Protein AF-A0A704SZS3-F1 (afdb_monomer)

InterPro domains:
  IPR010373 Protein of unknown function DUF968 [PF06147] (27-116)

Radius of gyration: 24.69 Å; Cα contacts (8 Å, |Δi|>4): 54; chains: 1; bounding box: 48×44×69 Å

Secondary structure (DSSP, 8-state):
-HHHHHHHHHHHHHHHHHHT--TT----HHHHHHHHHHTT-TTS--HHHHHHHTTPPP----SS--GGG------HHHHHHHHHS--------SS-GGGG-SSPPSS----TTT--

pLDDT: mean 78.54, std 10.15, range [54.16, 93.38]

Organism: Salmonella enterica (NCBI:txid28901)

Mean predicted aligned error: 12.96 Å

Solvent-accessible surface area (backbone atoms only — not comparable to full-atom values): 7694 Å² total; per-residue (Å²): 109,73,67,58,57,53,50,51,54,51,51,52,52,52,52,28,57,77,73,69,49,56,94,84,60,81,83,44,71,67,56,52,52,50,53,30,42,76,68,74,44,46,82,77,46,51,55,74,55,32,20,57,74,70,70,44,80,79,85,81,82,66,96,75,74,61,77,92,72,70,71,91,72,83,58,41,38,61,55,48,43,65,69,57,52,78,81,78,78,74,73,71,69,89,66,58,76,75,77,76,49,94,63,85,68,95,62,86,87,83,50,81,90,78,75,108

Sequence (116 aa):
SIAVENTTKWVLSVVCRDLGFDDMHAVTLPELCWWMVRNDLADVLPESAARKALRMPKAIVQSATRESEIVPSVPATSLVQDKAKKVLALRVDPESPESFMLRPKRRRWVNERYTR

Structure (mmCIF, N/CA/C/O backbone):
data_AF-A0A704SZS3-F1
#
_entry.id   AF-A0A704SZS3-F1
#
loop_
_atom_site.group_PDB
_atom_site.id
_atom_site.type_symbol
_atom_site.label_atom_id
_atom_site.label_alt_id
_atom_site.label_comp_id
_atom_site.label_asym_id
_atom_site.label_entity_id
_atom_site.label_seq_id
_atom_site.pdbx_PDB_ins_code
_atom_site.Cartn_x
_atom_site.Cartn_y
_atom_site.Cartn_z
_atom_site.occupancy
_atom_site.B_iso_or_equiv
_atom_site.auth_seq_id
_atom_site.auth_comp_id
_atom_site.auth_asym_id
_atom_site.auth_atom_id
_atom_site.pdbx_PDB_model_num
ATOM 1 N N . SER A 1 1 ? -8.535 -14.863 18.799 1.00 85.69 1 SER A N 1
ATOM 2 C CA . SER A 1 1 ? -8.712 -16.300 18.499 1.00 85.69 1 SER A CA 1
ATOM 3 C C . SER A 1 1 ? -7.392 -16.836 17.983 1.00 85.69 1 SER A C 1
ATOM 5 O O . SER A 1 1 ? -6.779 -16.150 17.172 1.00 85.69 1 SER A O 1
ATOM 7 N N . ILE A 1 2 ? -6.977 -18.027 18.423 1.00 91.88 2 ILE A N 1
ATOM 8 C CA . ILE A 1 2 ? -5.754 -18.708 17.953 1.00 91.88 2 ILE A CA 1
ATOM 9 C C . ILE A 1 2 ? -5.742 -18.822 16.418 1.00 91.88 2 ILE A C 1
ATOM 11 O O . ILE A 1 2 ? -4.702 -18.662 15.788 1.00 91.88 2 ILE A O 1
ATOM 15 N N . ALA A 1 3 ? -6.914 -19.000 15.797 1.00 89.62 3 ALA A N 1
ATOM 16 C CA . ALA A 1 3 ? -7.040 -19.057 14.343 1.00 89.62 3 ALA A CA 1
ATOM 17 C C . ALA A 1 3 ? -6.571 -17.764 13.656 1.00 89.62 3 ALA A C 1
ATOM 19 O O . ALA A 1 3 ? -5.845 -17.828 12.675 1.00 89.62 3 ALA A O 1
ATOM 20 N N . VAL A 1 4 ? -6.931 -16.593 14.195 1.00 92.81 4 VAL A N 1
ATOM 21 C CA . VAL A 1 4 ? -6.528 -15.296 13.621 1.00 92.81 4 VAL A CA 1
ATOM 22 C C . VAL A 1 4 ? -5.015 -15.119 13.697 1.00 92.81 4 VAL A C 1
ATOM 24 O O . VAL A 1 4 ? -4.411 -14.678 12.729 1.00 92.81 4 VAL A O 1
ATOM 27 N N . GLU A 1 5 ? -4.402 -15.498 14.818 1.00 92.62 5 GLU A N 1
ATOM 28 C CA . GLU A 1 5 ? -2.954 -15.389 15.011 1.00 92.62 5 GLU A CA 1
ATOM 29 C C . GLU A 1 5 ? -2.167 -16.324 14.081 1.00 92.62 5 GLU A C 1
ATOM 31 O O . GLU A 1 5 ? -1.134 -15.948 13.531 1.00 92.62 5 GLU A O 1
ATOM 36 N N . ASN A 1 6 ? -2.669 -17.539 13.860 1.00 93.38 6 ASN A N 1
ATOM 37 C CA . ASN A 1 6 ? -2.053 -18.463 12.913 1.00 93.38 6 ASN A CA 1
ATOM 38 C C . ASN A 1 6 ? -2.175 -17.946 11.476 1.00 93.38 6 ASN A C 1
ATOM 40 O O . ASN A 1 6 ? -1.202 -17.990 10.724 1.00 93.38 6 ASN A O 1
ATOM 44 N N . THR A 1 7 ? -3.337 -17.397 11.110 1.00 91.62 7 THR A N 1
ATOM 45 C CA . THR A 1 7 ? -3.541 -16.800 9.788 1.00 91.62 7 THR A CA 1
ATOM 46 C C . THR A 1 7 ? -2.642 -15.586 9.575 1.00 91.62 7 THR A C 1
ATOM 48 O O . THR A 1 7 ? -2.040 -15.475 8.513 1.00 91.62 7 THR A O 1
ATOM 51 N N . THR A 1 8 ? -2.487 -14.691 10.557 1.00 90.12 8 THR A N 1
ATOM 52 C CA . THR A 1 8 ? -1.598 -13.526 10.405 1.00 90.12 8 THR A CA 1
ATOM 53 C C . THR A 1 8 ? -0.141 -13.942 10.244 1.00 90.12 8 THR A C 1
ATOM 55 O O . THR A 1 8 ? 0.530 -13.419 9.360 1.00 90.12 8 THR A O 1
ATOM 58 N N . LYS A 1 9 ? 0.342 -14.915 11.029 1.00 91.06 9 LYS A N 1
ATOM 59 C CA . LYS A 1 9 ? 1.698 -15.470 10.870 1.00 91.06 9 LYS A CA 1
ATOM 60 C C . LYS A 1 9 ? 1.908 -16.066 9.479 1.00 91.06 9 LYS A C 1
ATOM 62 O O . LYS A 1 9 ? 2.933 -15.808 8.858 1.00 91.06 9 LYS A O 1
ATOM 67 N N . TRP A 1 10 ? 0.923 -16.811 8.978 1.00 92.12 10 TRP A N 1
ATOM 68 C CA . TRP A 1 10 ? 0.979 -17.386 7.635 1.00 92.12 10 TRP A CA 1
ATOM 69 C C . TRP A 1 10 ? 0.971 -16.318 6.532 1.00 92.12 10 TRP A C 1
ATOM 71 O O . TRP A 1 10 ? 1.758 -16.398 5.597 1.00 92.12 10 TRP A O 1
ATOM 81 N N . VAL A 1 11 ? 0.135 -15.280 6.639 1.00 90.62 11 VAL A N 1
ATOM 82 C CA . VAL A 1 11 ? 0.130 -14.182 5.656 1.00 90.62 11 VAL A CA 1
ATOM 83 C C . VAL A 1 11 ? 1.477 -13.459 5.648 1.00 90.62 11 VAL A C 1
ATOM 85 O O . VAL A 1 11 ? 2.011 -13.182 4.578 1.00 90.62 11 VAL A O 1
ATOM 88 N N . LEU A 1 12 ? 2.054 -13.181 6.820 1.00 90.69 12 LEU A N 1
ATOM 89 C CA . LEU A 1 12 ? 3.351 -12.509 6.912 1.00 90.69 12 LEU A CA 1
ATOM 90 C C . LEU A 1 12 ? 4.482 -13.339 6.292 1.00 90.69 12 LEU A C 1
ATOM 92 O O . LEU A 1 12 ? 5.313 -12.770 5.589 1.00 90.69 12 LEU A O 1
ATOM 96 N N . SER A 1 13 ? 4.485 -14.666 6.467 1.00 90.94 13 SER A N 1
ATOM 97 C CA . SER A 1 13 ? 5.495 -15.518 5.824 1.00 90.94 13 SER A CA 1
ATOM 98 C C . SER A 1 13 ? 5.355 -15.547 4.299 1.00 90.94 13 SER A C 1
ATOM 100 O O . SER A 1 13 ? 6.360 -15.527 3.589 1.00 90.94 13 SER A O 1
ATOM 102 N N . VAL A 1 14 ? 4.126 -15.513 3.769 1.00 91.25 14 VAL A N 1
ATOM 103 C CA . VAL A 1 14 ? 3.882 -15.381 2.322 1.00 91.25 14 VAL A CA 1
ATOM 104 C C . VAL A 1 14 ? 4.422 -14.051 1.793 1.00 91.25 14 VAL A C 1
ATOM 106 O O . VAL A 1 14 ? 5.117 -14.039 0.779 1.00 91.25 14 VAL A O 1
ATOM 109 N N . VAL A 1 15 ? 4.159 -12.945 2.497 1.00 91.56 15 VAL A N 1
ATOM 110 C CA . VAL A 1 15 ? 4.655 -11.613 2.114 1.00 91.56 15 VAL A CA 1
ATOM 111 C C . VAL A 1 15 ? 6.185 -11.578 2.099 1.00 91.56 15 VAL A C 1
ATOM 113 O O . VAL A 1 15 ? 6.760 -11.106 1.118 1.00 91.56 15 VAL A O 1
ATOM 116 N N . CYS A 1 16 ? 6.852 -12.107 3.134 1.00 91.31 16 CYS A N 1
ATOM 117 C CA . CYS A 1 16 ? 8.317 -12.196 3.171 1.00 91.31 16 CYS A CA 1
ATOM 118 C C . CYS A 1 16 ? 8.859 -12.986 1.980 1.00 91.31 16 CYS A C 1
ATOM 120 O O . CYS A 1 16 ? 9.723 -12.489 1.259 1.00 91.31 16 CYS A O 1
ATOM 122 N N . ARG A 1 17 ? 8.296 -14.170 1.716 1.00 90.19 17 ARG A N 1
ATOM 123 C CA . ARG A 1 17 ? 8.717 -15.035 0.609 1.00 90.19 17 ARG A CA 1
ATOM 124 C C . ARG A 1 17 ? 8.570 -14.359 -0.756 1.00 90.19 17 ARG A C 1
ATOM 126 O O . ARG A 1 17 ? 9.478 -14.441 -1.577 1.00 90.19 17 ARG A O 1
ATOM 133 N N . ASP A 1 18 ? 7.457 -13.674 -0.999 1.00 90.31 18 ASP A N 1
ATOM 134 C CA . ASP A 1 18 ? 7.181 -13.020 -2.285 1.00 90.31 18 ASP A CA 1
ATOM 135 C C . ASP A 1 18 ? 8.035 -11.764 -2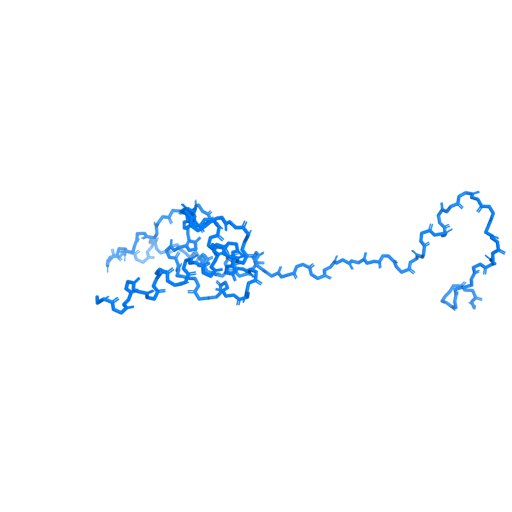.524 1.00 90.31 18 ASP A C 1
ATOM 137 O O . ASP A 1 18 ? 8.280 -11.372 -3.675 1.00 90.31 18 ASP A O 1
ATOM 141 N N . LEU A 1 19 ? 8.458 -11.108 -1.439 1.00 89.06 19 LEU A N 1
ATOM 142 C CA . LEU A 1 19 ? 9.385 -9.976 -1.458 1.00 89.06 19 LEU A CA 1
ATOM 143 C C . LEU A 1 19 ? 10.860 -10.414 -1.410 1.00 89.06 19 LEU A C 1
ATOM 145 O O . LEU A 1 19 ? 11.733 -9.590 -1.669 1.00 89.06 19 LEU A O 1
ATOM 149 N N . GLY A 1 20 ? 11.137 -11.696 -1.145 1.00 88.81 20 GLY A N 1
ATOM 150 C CA . GLY A 1 20 ? 12.488 -12.253 -1.049 1.00 88.81 20 GLY A CA 1
ATOM 151 C C . GLY A 1 20 ? 13.210 -11.931 0.263 1.00 88.81 20 GLY A C 1
ATOM 152 O O . GLY A 1 20 ? 14.440 -11.934 0.291 1.00 88.81 20 GLY A O 1
ATOM 153 N N . PHE A 1 21 ? 12.470 -11.620 1.328 1.00 89.94 21 PHE A N 1
ATOM 154 C CA . PHE A 1 21 ? 13.021 -11.432 2.669 1.00 89.94 21 PHE A CA 1
ATOM 155 C C . PHE A 1 21 ? 13.212 -12.768 3.394 1.00 89.94 21 PHE A C 1
ATOM 157 O O . PHE A 1 21 ? 12.592 -13.771 3.048 1.00 89.94 21 PHE A O 1
ATOM 164 N N . ASP A 1 22 ? 14.065 -12.755 4.417 1.00 85.44 22 ASP A N 1
ATOM 165 C CA . ASP A 1 22 ? 14.262 -13.890 5.319 1.00 85.44 22 ASP A CA 1
ATOM 166 C C . ASP A 1 22 ? 13.060 -14.078 6.265 1.00 85.44 22 ASP A C 1
ATOM 168 O O . ASP A 1 22 ? 12.324 -13.129 6.554 1.00 85.44 22 ASP A O 1
ATOM 172 N N . ASP A 1 23 ? 12.887 -15.289 6.796 1.00 78.19 23 ASP A N 1
ATOM 173 C CA . ASP A 1 23 ? 11.767 -15.659 7.675 1.00 78.19 23 ASP A CA 1
ATOM 174 C C . ASP A 1 23 ? 11.778 -14.892 9.013 1.00 78.19 23 ASP A C 1
ATOM 176 O O . ASP A 1 23 ? 10.752 -14.782 9.687 1.00 78.19 23 ASP A O 1
ATOM 180 N N . MET A 1 24 ? 12.928 -14.325 9.391 1.00 81.12 24 MET A N 1
ATOM 181 C CA . MET A 1 24 ? 13.103 -13.506 10.596 1.00 81.12 24 MET A CA 1
ATOM 182 C C . MET A 1 24 ? 12.832 -12.011 10.376 1.00 81.12 24 MET A C 1
ATOM 184 O O . MET A 1 24 ? 12.889 -11.226 11.328 1.00 81.12 24 MET A O 1
ATOM 188 N N . HIS A 1 25 ? 12.557 -11.585 9.140 1.00 86.56 25 HIS A N 1
ATOM 189 C CA . HIS A 1 25 ? 12.324 -10.178 8.833 1.00 86.56 25 HIS A CA 1
ATOM 190 C C . HIS A 1 25 ? 10.935 -9.731 9.299 1.00 86.56 25 HIS A C 1
ATOM 192 O O . HIS A 1 25 ? 9.905 -10.285 8.912 1.00 86.56 25 HIS A O 1
ATOM 198 N N . ALA A 1 26 ? 10.896 -8.682 10.118 1.00 87.75 26 ALA A N 1
ATOM 199 C CA . ALA A 1 26 ? 9.644 -8.077 10.544 1.00 87.75 26 ALA A CA 1
ATOM 200 C C . ALA A 1 26 ? 9.095 -7.173 9.431 1.00 87.75 26 ALA A C 1
ATOM 202 O O . ALA A 1 26 ? 9.583 -6.059 9.239 1.00 87.75 26 ALA A O 1
ATOM 203 N N . VAL A 1 27 ? 8.053 -7.641 8.735 1.00 87.50 27 VAL A N 1
ATOM 204 C CA . VAL A 1 27 ? 7.401 -6.893 7.648 1.00 87.50 27 VAL A CA 1
ATOM 205 C C . VAL A 1 27 ? 6.938 -5.521 8.135 1.00 87.50 27 VAL A C 1
ATOM 207 O O . VAL A 1 27 ? 6.099 -5.402 9.035 1.00 87.50 27 VAL A O 1
ATOM 210 N N . THR A 1 28 ? 7.455 -4.468 7.508 1.00 89.75 28 THR A N 1
ATOM 211 C CA . THR A 1 28 ? 7.040 -3.096 7.804 1.00 89.75 28 THR A CA 1
ATOM 212 C C . THR A 1 28 ? 5.747 -2.733 7.063 1.00 89.75 28 THR A C 1
ATOM 214 O O . THR A 1 28 ? 5.389 -3.327 6.046 1.00 89.75 28 THR A O 1
ATOM 217 N N . LEU A 1 29 ? 5.010 -1.725 7.549 1.00 86.81 29 LEU A N 1
ATOM 218 C CA . LEU A 1 29 ? 3.780 -1.277 6.877 1.00 86.81 29 LEU A CA 1
ATOM 219 C C . LEU A 1 29 ? 4.013 -0.885 5.399 1.00 86.81 29 LEU A C 1
ATOM 221 O O . LEU A 1 29 ? 3.210 -1.301 4.566 1.00 86.81 29 LEU A O 1
ATOM 225 N N . PRO A 1 30 ? 5.078 -0.138 5.034 1.00 85.75 30 PRO A N 1
ATOM 226 C CA . PRO A 1 30 ? 5.369 0.157 3.631 1.00 85.75 30 PRO A CA 1
ATOM 227 C C . PRO A 1 30 ? 5.624 -1.091 2.777 1.00 85.75 30 PRO A C 1
ATOM 229 O O . PRO A 1 30 ? 5.165 -1.135 1.639 1.00 85.75 30 PRO A O 1
ATOM 232 N N . GLU A 1 31 ? 6.306 -2.105 3.317 1.00 89.62 31 GLU A N 1
ATOM 233 C CA . GLU A 1 31 ? 6.563 -3.375 2.618 1.00 89.62 31 GLU A CA 1
ATOM 234 C C . GLU A 1 31 ? 5.266 -4.137 2.350 1.00 89.62 31 GLU A C 1
ATOM 236 O O . GLU A 1 31 ? 5.016 -4.563 1.222 1.00 89.62 31 GLU A O 1
ATOM 241 N N . LEU A 1 32 ? 4.396 -4.232 3.358 1.00 89.50 32 LEU A N 1
ATOM 242 C CA . LEU A 1 32 ? 3.077 -4.836 3.196 1.00 89.50 32 LEU A CA 1
ATOM 243 C C . LEU A 1 32 ? 2.236 -4.063 2.169 1.00 89.50 32 LEU A C 1
ATOM 245 O O . LEU A 1 32 ? 1.602 -4.670 1.308 1.00 89.50 32 LEU A O 1
ATOM 249 N N . CYS A 1 33 ? 2.248 -2.725 2.220 1.00 86.94 33 CYS A N 1
ATOM 250 C CA . CYS A 1 33 ? 1.558 -1.876 1.245 1.00 86.94 33 CYS A CA 1
ATOM 251 C C . CYS A 1 33 ? 2.061 -2.102 -0.182 1.00 86.94 33 CYS A C 1
ATOM 253 O O . CYS A 1 33 ? 1.249 -2.205 -1.099 1.00 86.94 33 CYS A O 1
ATOM 255 N N . TRP A 1 34 ? 3.375 -2.219 -0.371 1.00 85.94 34 TRP A N 1
ATOM 256 C CA . TRP A 1 34 ? 3.956 -2.532 -1.672 1.00 85.94 34 TRP A CA 1
ATOM 257 C C . TRP A 1 34 ? 3.524 -3.912 -2.179 1.00 85.94 34 TRP A C 1
ATOM 259 O O . TRP A 1 34 ? 3.097 -4.036 -3.328 1.00 85.94 34 TRP A O 1
ATOM 269 N N . TRP A 1 35 ? 3.561 -4.933 -1.319 1.00 90.56 35 TRP A N 1
ATOM 270 C CA . TRP A 1 35 ? 3.095 -6.274 -1.672 1.00 90.56 35 TRP A CA 1
ATOM 271 C C . TRP A 1 35 ? 1.609 -6.281 -2.060 1.00 90.56 35 TRP A C 1
ATOM 273 O O . TRP A 1 35 ? 1.251 -6.886 -3.069 1.00 90.56 35 TRP A O 1
ATOM 283 N N . MET A 1 36 ? 0.748 -5.554 -1.339 1.00 88.75 36 MET A N 1
ATOM 284 C CA . MET A 1 36 ? -0.675 -5.436 -1.690 1.00 88.75 36 MET A CA 1
ATOM 285 C C . MET A 1 36 ? -0.884 -4.771 -3.053 1.00 88.75 36 MET A C 1
ATOM 287 O O . MET A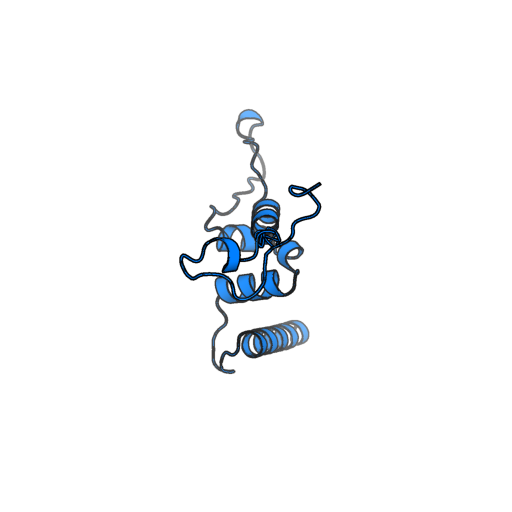 1 36 ? -1.664 -5.271 -3.857 1.00 88.75 36 MET A O 1
ATOM 291 N N . VAL A 1 37 ? -0.163 -3.684 -3.351 1.00 86.50 37 VAL A N 1
ATOM 292 C CA . VAL A 1 37 ? -0.238 -3.014 -4.662 1.00 86.50 37 VAL A CA 1
ATOM 293 C C . VAL A 1 37 ? 0.221 -3.945 -5.787 1.00 86.50 37 VAL A C 1
ATOM 295 O O . VAL A 1 37 ? -0.422 -4.006 -6.832 1.00 86.50 37 VAL A O 1
ATOM 298 N N . ARG A 1 38 ? 1.297 -4.713 -5.573 1.00 85.38 38 ARG A N 1
ATOM 299 C CA . ARG A 1 38 ? 1.816 -5.674 -6.559 1.00 85.38 38 ARG A CA 1
ATOM 300 C C . ARG A 1 38 ? 0.826 -6.802 -6.873 1.00 85.38 38 ARG A C 1
ATOM 302 O O . ARG A 1 38 ? 0.816 -7.280 -8.003 1.00 85.38 38 ARG A O 1
ATOM 309 N N . ASN A 1 39 ? 0.016 -7.203 -5.895 1.00 87.56 39 ASN A N 1
ATOM 310 C CA . ASN A 1 39 ? -0.988 -8.262 -6.023 1.00 87.56 39 ASN A CA 1
ATOM 311 C C . ASN A 1 39 ? -2.391 -7.740 -6.388 1.00 87.56 39 ASN A C 1
ATOM 313 O O . ASN A 1 39 ? -3.354 -8.491 -6.289 1.00 87.56 39 ASN A O 1
ATOM 317 N N . ASP A 1 40 ? -2.517 -6.469 -6.792 1.00 83.50 40 ASP A N 1
ATOM 318 C CA . ASP A 1 40 ? -3.796 -5.828 -7.129 1.00 83.50 40 ASP A CA 1
ATOM 319 C C . ASP A 1 40 ? -4.821 -5.836 -5.960 1.00 83.50 40 ASP A C 1
ATOM 321 O O . ASP A 1 40 ? -6.024 -5.780 -6.183 1.00 83.50 40 ASP A O 1
ATOM 325 N N . LEU A 1 41 ? -4.343 -5.849 -4.704 1.00 85.62 41 LEU A N 1
ATOM 326 C CA . LEU A 1 41 ? -5.140 -5.834 -3.459 1.00 85.62 41 LEU A CA 1
ATOM 327 C C . LEU A 1 41 ? -5.199 -4.445 -2.792 1.00 85.62 41 LEU A C 1
ATOM 329 O O . LEU A 1 41 ? -5.439 -4.314 -1.589 1.00 85.62 41 LEU A O 1
ATOM 333 N N . ALA A 1 42 ? -4.902 -3.385 -3.544 1.00 83.12 42 ALA A N 1
ATOM 334 C CA . ALA A 1 42 ? -4.844 -2.021 -3.015 1.00 83.12 42 ALA A CA 1
ATOM 335 C C . ALA A 1 42 ? -6.219 -1.482 -2.562 1.00 83.12 42 ALA A C 1
ATOM 337 O O . ALA A 1 42 ? -6.286 -0.544 -1.771 1.00 83.12 42 ALA A O 1
ATOM 338 N N . ASP A 1 43 ? -7.304 -2.074 -3.053 1.00 82.50 43 ASP A N 1
ATOM 339 C CA . ASP A 1 43 ? -8.701 -1.763 -2.748 1.00 82.50 43 ASP A CA 1
ATOM 340 C C . ASP A 1 43 ? -9.167 -2.284 -1.381 1.00 82.50 43 ASP A C 1
ATOM 342 O O . ASP A 1 43 ? -10.001 -1.652 -0.736 1.00 82.50 43 ASP A O 1
ATOM 346 N N . VAL A 1 44 ? -8.592 -3.390 -0.904 1.00 86.44 44 VAL A N 1
ATOM 347 C CA . VAL A 1 44 ? -8.922 -3.990 0.403 1.00 86.44 44 VAL A CA 1
ATOM 348 C C . VAL A 1 44 ? -8.264 -3.228 1.567 1.00 86.44 44 VAL A C 1
ATOM 350 O O . VAL A 1 44 ? -8.559 -3.469 2.740 1.00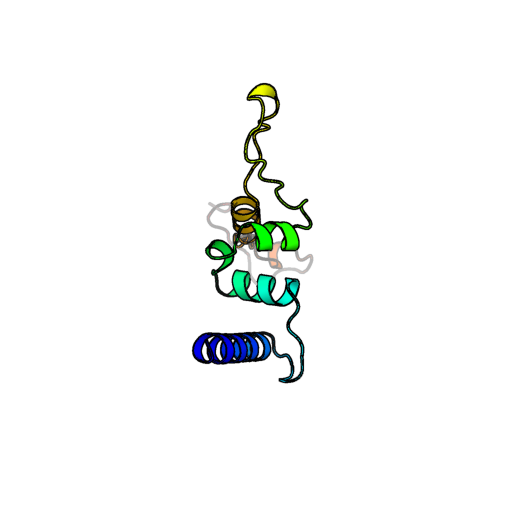 86.44 44 VAL A O 1
ATOM 353 N N . LEU A 1 45 ? -7.365 -2.283 1.271 1.00 84.56 45 LEU A N 1
ATOM 354 C CA . LEU A 1 45 ? -6.626 -1.535 2.280 1.00 84.56 45 LEU A CA 1
ATOM 355 C C . LEU A 1 45 ? -7.575 -0.681 3.147 1.00 84.56 45 LEU A C 1
ATOM 357 O O . LEU A 1 45 ? -8.255 0.203 2.625 1.00 84.56 45 LEU A O 1
ATOM 361 N N . PRO A 1 46 ? -7.579 -0.843 4.484 1.00 84.81 46 PRO A N 1
ATOM 362 C CA . PRO A 1 46 ? -8.396 0.001 5.342 1.00 84.81 46 PRO A CA 1
ATOM 363 C C . PRO A 1 46 ? -7.956 1.469 5.266 1.00 84.81 46 PRO A C 1
ATOM 365 O O . PRO A 1 46 ? -6.762 1.770 5.247 1.00 84.81 46 PRO A O 1
ATOM 368 N N . GLU A 1 47 ? -8.911 2.398 5.350 1.00 82.25 47 GLU A N 1
ATOM 369 C CA . GLU A 1 47 ? -8.676 3.853 5.294 1.00 82.25 47 GLU A CA 1
ATOM 370 C C . GLU A 1 47 ? -7.621 4.334 6.312 1.00 82.25 47 GLU A C 1
ATOM 372 O O . GLU A 1 47 ? -6.805 5.211 6.028 1.00 82.25 47 GLU A O 1
ATOM 377 N N . SER A 1 48 ? -7.569 3.722 7.499 1.00 82.31 48 SER A N 1
ATOM 378 C CA . SER A 1 48 ? -6.563 4.034 8.521 1.00 82.31 48 SER A CA 1
ATOM 379 C C . SER A 1 48 ? -5.143 3.620 8.114 1.00 82.31 48 SER A C 1
ATOM 381 O O . SER A 1 48 ? -4.184 4.331 8.425 1.00 82.31 48 SER A O 1
ATOM 383 N N . ALA A 1 49 ? -5.001 2.497 7.408 1.00 83.19 49 ALA A N 1
ATOM 384 C CA . ALA A 1 49 ? -3.736 2.024 6.863 1.00 83.19 49 ALA A CA 1
ATOM 385 C C . ALA A 1 49 ? -3.336 2.835 5.622 1.00 83.19 49 ALA A C 1
ATOM 387 O O . ALA A 1 49 ? -2.182 3.246 5.530 1.00 83.19 49 ALA A O 1
ATOM 388 N N . ALA A 1 50 ? -4.290 3.163 4.743 1.00 83.81 50 ALA A N 1
ATOM 389 C CA . ALA A 1 50 ? -4.083 4.040 3.590 1.00 83.81 50 ALA A CA 1
ATOM 390 C C . ALA A 1 50 ? -3.548 5.417 4.010 1.00 83.81 50 ALA A C 1
ATOM 392 O O . ALA A 1 50 ? -2.552 5.894 3.467 1.00 83.81 50 ALA A O 1
ATOM 393 N N . ARG A 1 51 ? -4.131 6.023 5.053 1.00 83.31 51 ARG A N 1
ATOM 394 C CA . ARG A 1 51 ? -3.634 7.291 5.610 1.00 83.31 51 ARG A CA 1
ATOM 395 C C . ARG A 1 51 ? -2.222 7.174 6.162 1.00 83.31 51 ARG A C 1
ATOM 397 O O . ARG A 1 51 ? -1.401 8.039 5.882 1.00 83.31 51 ARG A O 1
ATOM 404 N N . LYS A 1 52 ? -1.906 6.104 6.900 1.00 84.19 52 LYS A N 1
ATOM 405 C CA . LYS A 1 52 ? -0.536 5.868 7.390 1.00 84.19 52 LYS A CA 1
ATOM 406 C C . LYS A 1 52 ? 0.457 5.687 6.239 1.00 84.19 52 LYS A C 1
ATOM 408 O O . LYS A 1 52 ? 1.525 6.290 6.275 1.00 84.19 52 LYS A O 1
ATOM 413 N N . ALA A 1 53 ? 0.095 4.912 5.217 1.00 83.38 53 ALA A N 1
ATOM 414 C CA . ALA A 1 53 ? 0.921 4.683 4.032 1.00 83.38 53 ALA A CA 1
ATOM 415 C C . ALA A 1 53 ? 1.194 5.987 3.264 1.00 83.38 53 ALA A C 1
ATOM 417 O O . ALA A 1 53 ? 2.322 6.250 2.856 1.00 83.38 53 ALA A O 1
ATOM 418 N N . LEU A 1 54 ? 0.179 6.846 3.140 1.00 82.88 54 LEU A N 1
ATOM 419 C CA . LEU A 1 54 ? 0.275 8.157 2.496 1.00 82.88 54 LEU A CA 1
ATOM 420 C C . LEU A 1 54 ? 0.812 9.267 3.414 1.00 82.88 54 LEU A C 1
ATOM 422 O O . LEU A 1 54 ? 0.883 10.417 2.984 1.00 82.88 54 LEU A O 1
ATOM 426 N N . ARG A 1 55 ? 1.182 8.948 4.663 1.00 82.25 55 ARG A N 1
ATOM 427 C CA . ARG A 1 55 ? 1.582 9.917 5.704 1.00 82.25 55 ARG A CA 1
ATOM 428 C C . ARG A 1 55 ? 0.557 11.042 5.916 1.00 82.25 55 ARG A C 1
ATOM 430 O O . ARG A 1 55 ? 0.914 12.169 6.246 1.00 82.25 55 ARG A O 1
ATOM 437 N N . MET A 1 56 ? -0.724 10.731 5.736 1.00 81.25 56 MET A N 1
ATOM 438 C CA . MET A 1 56 ? -1.836 11.643 5.981 1.00 81.25 56 MET A CA 1
ATOM 439 C C . MET A 1 56 ? -2.205 11.671 7.472 1.00 81.25 56 MET A C 1
ATOM 441 O O . MET A 1 56 ? -2.083 10.650 8.161 1.00 81.25 56 MET A O 1
ATOM 445 N N . PRO A 1 57 ? -2.728 12.802 7.981 1.00 78.31 57 PRO A N 1
ATOM 446 C CA . PRO A 1 57 ? -3.241 12.885 9.342 1.00 78.31 57 PRO A CA 1
ATOM 447 C C . PRO A 1 57 ? -4.344 11.849 9.601 1.00 78.31 57 PRO A C 1
ATOM 449 O O . PRO A 1 57 ? -5.213 11.595 8.755 1.00 78.31 57 PRO A O 1
ATOM 452 N N . LYS A 1 58 ? -4.333 11.255 10.801 1.00 73.62 58 LYS A N 1
ATOM 453 C CA . LYS A 1 58 ? -5.385 10.329 11.239 1.00 73.62 58 LYS A CA 1
ATOM 454 C C . LYS A 1 58 ? -6.738 11.042 11.186 1.00 73.62 58 LYS A C 1
ATOM 456 O O . LYS A 1 58 ? -6.860 12.158 11.679 1.00 73.62 58 LYS A O 1
ATOM 461 N N . ALA A 1 59 ? -7.749 10.385 10.615 1.00 69.31 59 ALA A N 1
ATOM 462 C CA . ALA A 1 59 ? -9.116 10.896 10.648 1.00 69.31 59 ALA A CA 1
ATOM 463 C C . ALA A 1 59 ? -9.560 11.014 12.107 1.00 69.31 59 ALA A C 1
ATOM 465 O O . ALA A 1 59 ? -9.653 10.001 12.804 1.00 69.31 59 ALA A O 1
ATOM 466 N N . ILE A 1 60 ? -9.812 12.231 12.573 1.00 69.81 60 ILE A N 1
ATOM 467 C CA . ILE A 1 60 ? -10.535 12.440 13.821 1.00 69.81 60 ILE A CA 1
ATOM 468 C C . ILE A 1 60 ? -12.005 12.485 13.416 1.00 69.81 60 ILE A C 1
ATOM 470 O O . ILE A 1 60 ? -12.493 13.510 12.953 1.00 69.81 60 ILE A O 1
ATOM 474 N N . VAL A 1 61 ? -12.688 11.343 13.504 1.00 65.31 61 VAL A N 1
ATOM 475 C CA . VAL A 1 61 ? -14.139 11.289 13.297 1.00 65.31 61 VAL A CA 1
ATOM 476 C C . VAL A 1 61 ? -14.779 11.737 14.604 1.00 65.31 61 VAL A C 1
ATOM 478 O O . VAL A 1 61 ? -14.851 10.973 15.565 1.00 65.31 61 VAL A O 1
ATOM 481 N N . GLN A 1 62 ? -15.145 13.012 14.672 1.00 66.44 62 GLN A N 1
ATOM 482 C CA . GLN A 1 62 ? -15.892 13.562 15.798 1.00 66.44 62 GLN A CA 1
ATOM 483 C C . GLN A 1 62 ? -17.355 13.104 15.697 1.00 66.44 62 GLN A C 1
ATOM 485 O O . GLN A 1 62 ? -17.923 13.078 14.608 1.00 66.44 62 GLN A O 1
ATOM 490 N N . SER A 1 63 ? -17.961 12.716 16.823 1.00 67.19 63 SER A N 1
ATOM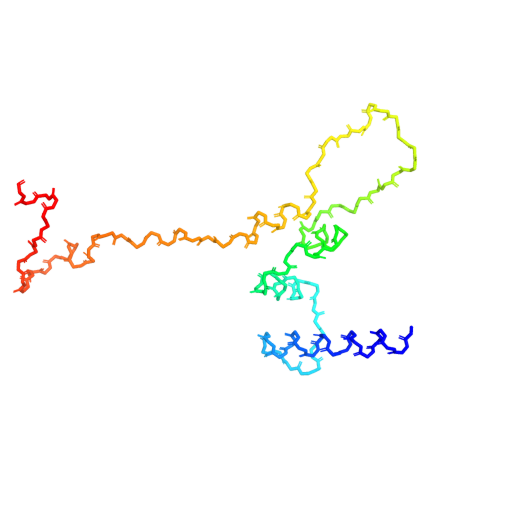 491 C CA . SER A 1 63 ? -19.344 12.209 16.872 1.00 67.19 63 SER A CA 1
ATOM 492 C C . SER A 1 63 ? -20.394 13.283 16.574 1.00 67.19 63 SER A C 1
ATOM 494 O O . SER A 1 63 ? -21.488 12.957 16.125 1.00 67.19 63 SER A O 1
ATOM 496 N N . ALA A 1 64 ? -20.052 14.551 16.807 1.00 69.38 64 ALA A N 1
ATOM 497 C CA . ALA A 1 64 ? -20.845 15.714 16.450 1.00 69.38 64 ALA A CA 1
ATOM 498 C C . ALA A 1 64 ? -19.904 16.808 15.934 1.00 69.38 64 ALA A C 1
ATOM 500 O O . ALA A 1 64 ? -18.944 17.170 16.612 1.00 69.38 64 ALA A O 1
ATOM 501 N N . THR A 1 65 ? -20.180 17.315 14.737 1.00 66.69 65 THR A N 1
ATOM 502 C CA . THR A 1 65 ? -19.521 18.487 14.145 1.00 66.69 65 THR A CA 1
ATOM 503 C C . THR A 1 65 ? -20.597 19.451 13.692 1.00 66.69 65 THR A C 1
ATOM 505 O O . THR A 1 65 ? -21.680 19.038 13.270 1.00 66.69 65 THR A O 1
ATOM 508 N N . ARG A 1 66 ? -20.323 20.749 13.806 1.00 77.06 66 ARG A N 1
ATOM 509 C CA . ARG A 1 66 ? -21.189 21.761 13.205 1.00 77.06 66 ARG A CA 1
ATOM 510 C C . ARG A 1 66 ? -21.071 21.621 11.687 1.00 77.06 66 ARG A C 1
ATOM 512 O O . ARG A 1 66 ? -19.961 21.482 11.187 1.00 77.06 66 ARG A O 1
ATOM 519 N N . GLU A 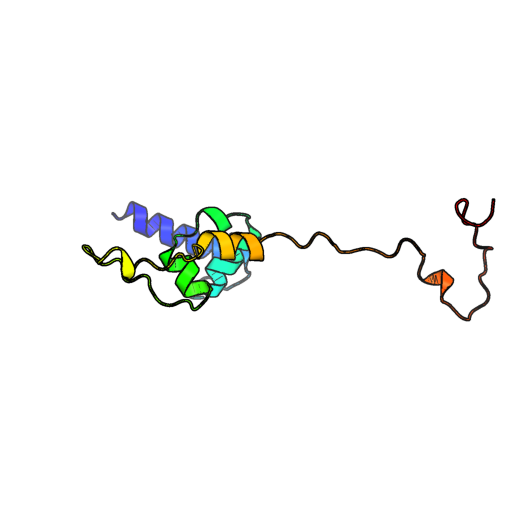1 67 ? -22.175 21.702 10.944 1.00 71.62 67 GLU A N 1
ATOM 520 C CA . GLU A 1 67 ? -22.160 21.501 9.480 1.00 71.62 67 GLU A CA 1
ATOM 521 C C . GLU A 1 67 ? -21.135 22.391 8.751 1.00 71.62 67 GLU A C 1
ATOM 523 O O . GLU A 1 67 ? -20.538 21.973 7.763 1.00 71.62 67 GLU A O 1
ATOM 528 N N . SER A 1 68 ? -20.854 23.587 9.281 1.00 76.25 68 SER A N 1
ATOM 529 C CA . SER A 1 68 ? -19.847 24.517 8.751 1.00 76.25 68 SER A CA 1
ATOM 530 C C . SER A 1 68 ? -18.393 24.031 8.849 1.00 76.25 68 SER A C 1
ATOM 532 O O . SER A 1 68 ? -17.517 24.638 8.243 1.00 76.25 68 SER A O 1
ATOM 534 N N . GLU A 1 69 ? -18.113 22.992 9.635 1.00 74.50 69 GLU A N 1
ATOM 535 C CA . GLU A 1 69 ? -16.774 22.411 9.820 1.00 74.50 69 GLU A CA 1
ATOM 536 C C . GLU A 1 69 ? -16.538 21.189 8.919 1.00 74.50 69 GLU A C 1
ATOM 538 O O . GLU A 1 69 ? -15.426 20.658 8.867 1.00 74.50 69 GLU A O 1
ATOM 543 N N . ILE A 1 70 ? -17.562 20.744 8.181 1.00 73.25 70 ILE A N 1
ATOM 544 C CA . ILE A 1 70 ? -17.451 19.629 7.243 1.00 73.25 70 ILE A CA 1
ATOM 545 C C . ILE A 1 70 ? -16.663 20.104 6.022 1.00 73.25 70 ILE A C 1
ATOM 547 O O . ILE A 1 70 ? -17.197 20.729 5.108 1.00 73.25 70 ILE A O 1
ATOM 551 N N . VAL A 1 71 ? -15.371 19.787 5.998 1.00 73.38 71 VAL A N 1
ATOM 552 C CA . VAL A 1 71 ? -14.515 20.017 4.832 1.00 73.38 71 VAL A CA 1
ATOM 553 C C . VAL A 1 71 ? -14.554 18.773 3.940 1.00 73.38 71 VAL A C 1
ATOM 555 O O . VAL A 1 71 ? -14.129 17.699 4.386 1.00 73.38 71 VAL A O 1
ATOM 558 N N . PRO A 1 72 ? -15.027 18.877 2.681 1.00 71.12 72 PRO A N 1
ATOM 559 C CA . PRO A 1 72 ? -14.950 17.774 1.734 1.00 71.12 72 PRO A CA 1
ATOM 560 C C . PRO A 1 72 ? -13.487 17.368 1.546 1.00 71.12 72 PRO A C 1
ATOM 562 O O . PRO A 1 72 ? -12.644 18.191 1.189 1.00 71.12 72 PRO A O 1
ATOM 565 N N . SER A 1 73 ? -13.172 16.099 1.793 1.00 75.69 73 SER A N 1
ATOM 566 C CA . SER A 1 73 ? -11.834 15.551 1.570 1.00 75.69 73 SER A CA 1
ATOM 567 C C . SER A 1 73 ? -11.925 14.244 0.798 1.00 75.69 73 SER A C 1
ATOM 569 O O . SER A 1 73 ? -12.874 13.476 0.954 1.00 75.69 73 SER A O 1
ATOM 571 N N . VAL A 1 74 ? -10.938 14.012 -0.067 1.00 80.56 74 VAL A N 1
ATOM 572 C CA . VAL A 1 74 ? -10.840 12.770 -0.835 1.00 80.56 74 VAL A CA 1
ATOM 573 C C . VAL A 1 74 ? -10.410 11.649 0.119 1.00 80.56 74 VAL A C 1
ATOM 575 O O . VAL A 1 74 ? -9.457 11.848 0.883 1.00 80.56 74 VAL A O 1
ATOM 578 N N . PRO A 1 75 ? -11.080 10.484 0.107 1.00 81.06 75 PRO A N 1
ATOM 579 C CA . PRO A 1 75 ? -10.675 9.356 0.934 1.00 81.06 75 PRO A CA 1
ATOM 580 C C . PRO A 1 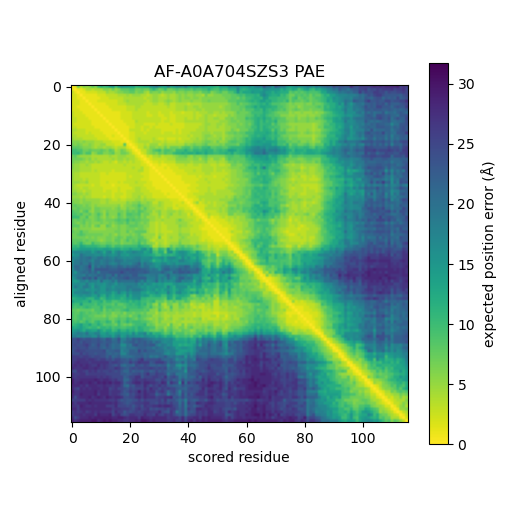75 ? -9.284 8.859 0.523 1.00 81.06 75 PRO A C 1
ATOM 582 O O . PRO A 1 75 ? -8.927 8.824 -0.659 1.00 81.06 75 PRO A O 1
ATOM 585 N N . ALA A 1 76 ? -8.480 8.471 1.512 1.00 81.31 76 ALA A N 1
ATOM 586 C CA . ALA A 1 76 ? -7.109 8.026 1.288 1.00 81.31 76 ALA A CA 1
ATOM 587 C C . ALA A 1 76 ? -7.057 6.745 0.444 1.00 81.31 76 ALA A C 1
ATOM 589 O O . ALA A 1 76 ? -6.125 6.564 -0.334 1.00 81.31 76 ALA A O 1
ATOM 590 N N . THR A 1 77 ? -8.068 5.884 0.562 1.00 81.75 77 THR A N 1
ATOM 591 C CA . THR A 1 77 ? -8.254 4.683 -0.271 1.00 81.75 77 THR A CA 1
ATOM 592 C C . THR A 1 77 ? -8.295 4.992 -1.768 1.00 81.75 77 THR A C 1
ATOM 594 O O . THR A 1 77 ? -7.533 4.391 -2.524 1.00 81.75 77 THR A O 1
ATOM 597 N N . SER A 1 78 ? -9.083 5.981 -2.205 1.00 82.00 78 SER A N 1
ATOM 598 C CA . SER A 1 78 ? -9.116 6.391 -3.619 1.00 82.00 78 SER A CA 1
ATOM 599 C C . SER A 1 78 ? -7.768 6.938 -4.090 1.00 82.00 78 SER A C 1
ATOM 601 O O . SER A 1 78 ? -7.315 6.612 -5.182 1.00 82.00 78 SER A O 1
ATOM 603 N N . LEU A 1 79 ? -7.066 7.693 -3.239 1.00 83.12 79 LEU A N 1
ATOM 604 C CA . LEU A 1 79 ? -5.734 8.200 -3.571 1.00 83.12 79 LEU A CA 1
ATOM 605 C C . LEU A 1 79 ? -4.686 7.077 -3.686 1.00 83.12 79 LEU A C 1
ATOM 607 O O . LEU A 1 79 ? -3.788 7.155 -4.526 1.00 83.12 79 LEU A O 1
ATOM 611 N N . VAL A 1 80 ? -4.778 6.031 -2.858 1.00 82.69 80 VAL A N 1
ATOM 612 C CA . VAL A 1 80 ? -3.928 4.837 -2.990 1.00 82.69 80 VAL A CA 1
ATOM 613 C C . VAL A 1 80 ? -4.228 4.112 -4.301 1.00 82.69 80 VAL A C 1
ATOM 615 O O . VAL A 1 80 ? -3.287 3.744 -4.996 1.00 82.69 80 VAL A O 1
ATOM 618 N N . GLN A 1 81 ? -5.500 3.957 -4.673 1.00 81.06 81 GLN A N 1
ATOM 619 C CA . GLN A 1 81 ? -5.897 3.317 -5.931 1.00 81.06 81 GLN A CA 1
ATOM 620 C C . GLN A 1 81 ? -5.390 4.079 -7.160 1.00 81.06 81 GLN A C 1
ATOM 622 O O . GLN A 1 81 ? -4.806 3.473 -8.058 1.00 81.06 81 GLN A O 1
ATOM 627 N N . ASP A 1 82 ? -5.532 5.405 -7.173 1.00 81.94 82 ASP A N 1
ATOM 628 C CA . ASP A 1 82 ? -5.023 6.244 -8.261 1.00 81.94 82 ASP A CA 1
ATOM 629 C C . ASP A 1 82 ? -3.507 6.101 -8.428 1.00 81.94 82 ASP A C 1
ATOM 631 O O . ASP A 1 82 ? -3.005 6.025 -9.550 1.00 81.94 82 ASP A O 1
ATOM 635 N N . LYS A 1 83 ? -2.769 6.010 -7.314 1.00 79.31 83 LYS A N 1
ATOM 636 C CA . LYS A 1 83 ? -1.313 5.803 -7.329 1.00 79.31 83 LYS A CA 1
ATOM 637 C C . LYS A 1 83 ? -0.904 4.370 -7.667 1.00 79.31 83 LYS A C 1
ATOM 639 O O . LYS A 1 83 ? 0.166 4.171 -8.232 1.00 79.31 83 LYS A O 1
ATOM 644 N N . ALA A 1 84 ? -1.724 3.385 -7.311 1.00 80.50 84 ALA A N 1
ATOM 645 C CA . ALA A 1 84 ? -1.506 1.974 -7.620 1.00 80.50 84 ALA A CA 1
ATOM 646 C C . ALA A 1 84 ? -1.814 1.641 -9.089 1.00 80.50 84 ALA A C 1
ATOM 648 O O . ALA A 1 84 ? -1.399 0.592 -9.586 1.00 80.50 84 ALA A O 1
ATOM 649 N N . LYS A 1 85 ? -2.524 2.525 -9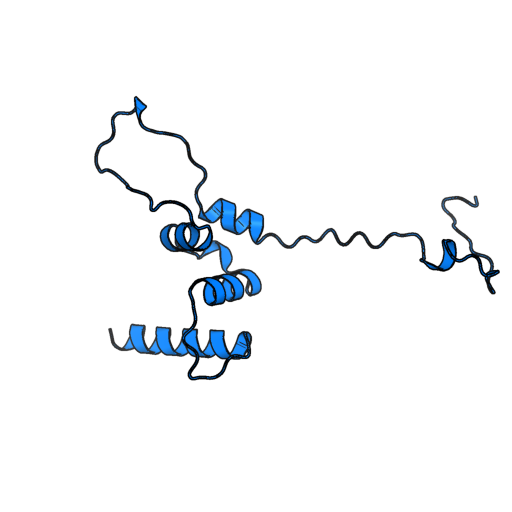.803 1.00 80.00 85 LYS A N 1
ATOM 650 C CA . LYS A 1 85 ? -2.852 2.349 -11.215 1.00 80.00 85 LYS A CA 1
ATOM 651 C C . LYS A 1 85 ? -1.576 2.158 -12.036 1.00 80.00 85 LYS A C 1
ATOM 653 O O . LYS A 1 85 ? -0.739 3.054 -12.144 1.00 80.00 85 LYS A O 1
ATOM 658 N N . LYS A 1 86 ? -1.448 0.979 -12.651 1.00 68.31 86 LYS A N 1
ATOM 659 C CA . LYS A 1 86 ? -0.314 0.621 -13.511 1.00 68.31 86 LYS A CA 1
ATOM 660 C C . LYS A 1 86 ? -0.179 1.668 -14.621 1.00 68.31 86 LYS A C 1
ATOM 662 O O . LYS A 1 86 ? -1.089 1.845 -15.434 1.00 68.31 86 LYS A O 1
ATOM 667 N N . VAL A 1 87 ? 0.956 2.367 -14.659 1.00 65.50 87 VAL A N 1
ATOM 668 C CA . VAL A 1 87 ? 1.279 3.309 -15.736 1.00 65.50 87 VAL A CA 1
ATOM 669 C C . VAL A 1 87 ? 1.608 2.487 -16.981 1.00 65.50 87 VAL A C 1
ATOM 671 O O . VAL A 1 87 ? 2.752 2.129 -17.231 1.00 65.50 87 VAL A O 1
ATOM 674 N N . LEU A 1 88 ? 0.580 2.156 -17.764 1.00 59.41 88 LEU A N 1
ATOM 675 C CA . LEU A 1 88 ? 0.710 1.384 -19.005 1.00 59.41 88 LEU A CA 1
ATOM 676 C C . LEU A 1 88 ? 1.342 2.197 -20.153 1.00 59.41 88 LEU A C 1
ATOM 678 O O . LEU A 1 88 ? 1.531 1.686 -21.252 1.00 59.41 88 LEU A O 1
ATOM 682 N N . ALA A 1 89 ? 1.650 3.475 -19.925 1.00 61.41 89 ALA A N 1
ATOM 683 C CA . ALA A 1 89 ? 2.149 4.394 -20.939 1.00 61.41 89 ALA A CA 1
ATOM 684 C C . ALA A 1 89 ? 3.671 4.282 -21.144 1.00 61.41 89 ALA A C 1
ATOM 686 O O . ALA A 1 89 ? 4.357 5.295 -21.258 1.00 61.41 89 ALA A O 1
ATOM 687 N N . LEU A 1 90 ? 4.208 3.063 -21.245 1.00 62.75 90 LEU A N 1
ATOM 688 C CA . LEU A 1 90 ? 5.456 2.864 -21.980 1.00 62.75 90 LEU A CA 1
ATOM 689 C C . LEU A 1 90 ? 5.113 3.013 -23.462 1.00 62.75 90 LEU A C 1
ATOM 691 O O . LEU A 1 90 ? 4.826 2.045 -24.163 1.00 62.75 90 LEU A O 1
ATOM 695 N N . ARG A 1 91 ? 5.071 4.264 -23.930 1.00 61.47 91 ARG A N 1
ATOM 696 C CA . ARG A 1 91 ? 5.064 4.545 -25.362 1.00 61.47 91 ARG A CA 1
ATOM 697 C C . ARG A 1 91 ? 6.435 4.143 -25.885 1.00 61.47 91 ARG A C 1
ATOM 699 O O . ARG A 1 91 ? 7.386 4.907 -25.785 1.00 61.47 91 ARG A O 1
ATOM 706 N N . VAL A 1 92 ? 6.540 2.916 -26.378 1.00 62.94 92 VAL A N 1
ATOM 707 C CA . VAL A 1 92 ? 7.637 2.554 -27.270 1.00 62.94 92 VAL A CA 1
ATOM 708 C C . VAL A 1 92 ? 7.440 3.415 -28.507 1.00 62.94 92 VAL A C 1
ATOM 710 O O . VAL A 1 92 ? 6.386 3.333 -29.143 1.00 62.94 9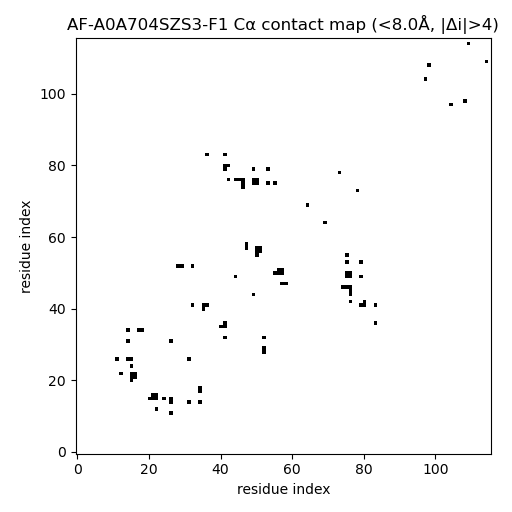2 VAL A O 1
ATOM 713 N N . ASP A 1 93 ? 8.396 4.301 -28.783 1.00 67.56 93 ASP A N 1
ATOM 714 C CA . ASP A 1 93 ? 8.355 5.097 -30.001 1.00 67.56 93 ASP A CA 1
ATOM 715 C C . ASP A 1 93 ? 8.185 4.149 -31.198 1.00 67.56 93 ASP A C 1
ATOM 717 O O . ASP A 1 93 ? 8.910 3.156 -31.307 1.00 67.56 93 ASP A O 1
ATOM 721 N N . PRO A 1 94 ? 7.209 4.406 -32.086 1.00 71.12 94 PRO A N 1
ATOM 722 C CA . PRO A 1 94 ? 6.962 3.542 -33.238 1.00 71.12 94 PRO A CA 1
ATOM 723 C C . PRO A 1 94 ? 8.106 3.609 -34.261 1.00 71.12 94 PRO A C 1
ATOM 725 O O . PRO A 1 94 ? 8.196 2.770 -35.156 1.00 71.12 94 PRO A O 1
ATOM 728 N N . GLU A 1 95 ? 8.975 4.611 -34.139 1.00 66.94 95 GLU A N 1
ATOM 729 C CA . GLU A 1 95 ? 10.170 4.775 -34.948 1.00 66.94 95 GLU A CA 1
ATOM 730 C C . GLU A 1 95 ? 11.315 3.937 -34.359 1.00 66.94 95 GLU A C 1
ATOM 732 O O . GLU A 1 95 ? 11.737 4.129 -33.220 1.00 66.94 95 GLU A O 1
ATOM 737 N N . SER A 1 96 ? 11.828 2.994 -35.155 1.00 65.31 96 SER A N 1
ATOM 738 C CA . SER A 1 96 ? 12.978 2.164 -34.778 1.00 65.31 96 SER A CA 1
ATOM 739 C C . SER A 1 96 ? 14.186 3.051 -34.428 1.00 65.31 96 SER A C 1
ATOM 741 O O . SER A 1 96 ? 14.509 3.928 -35.227 1.00 65.31 96 SER A O 1
ATOM 743 N N . PRO A 1 97 ? 14.926 2.797 -33.328 1.00 65.75 97 PRO A N 1
ATOM 744 C CA . PRO A 1 97 ? 16.132 3.551 -32.950 1.00 65.75 97 PRO A CA 1
ATOM 745 C C . PRO A 1 97 ? 17.193 3.646 -34.058 1.00 65.75 97 PRO A C 1
ATOM 747 O O . PRO A 1 97 ? 18.014 4.563 -34.078 1.00 65.75 97 PRO A O 1
ATOM 750 N N . GLU A 1 98 ? 17.170 2.712 -35.011 1.00 62.06 98 GLU A N 1
ATOM 751 C CA . GLU A 1 98 ? 18.012 2.731 -36.207 1.00 62.06 98 GLU A CA 1
ATOM 752 C C . GLU A 1 98 ? 17.768 3.968 -37.087 1.00 62.06 98 GLU A C 1
ATOM 754 O O . GLU A 1 98 ? 18.656 4.349 -37.850 1.00 62.06 98 GLU A O 1
ATOM 759 N N . SER A 1 99 ? 16.596 4.616 -37.002 1.00 64.81 99 SER A N 1
ATOM 760 C CA . SER A 1 99 ? 16.276 5.831 -37.759 1.00 64.81 99 SER A CA 1
ATOM 761 C C . SER A 1 99 ? 17.106 7.045 -37.352 1.00 64.81 99 SER A C 1
ATOM 763 O O . SER A 1 99 ? 17.362 7.893 -38.206 1.00 64.81 99 SER A O 1
ATOM 765 N N . PHE A 1 100 ? 17.615 7.061 -36.118 1.00 64.38 100 PHE A N 1
ATOM 766 C CA . PHE A 1 100 ? 18.396 8.157 -35.543 1.00 64.38 100 PHE A CA 1
ATOM 767 C C . PHE A 1 100 ? 19.916 7.938 -35.598 1.00 64.38 100 PHE A C 1
ATOM 769 O O . PHE A 1 100 ? 20.683 8.772 -35.117 1.00 64.38 100 PHE A O 1
ATOM 776 N N . MET A 1 101 ? 20.390 6.825 -36.167 1.00 72.50 101 MET A N 1
ATOM 777 C CA . MET A 1 101 ? 21.826 6.557 -36.253 1.00 72.50 101 MET A CA 1
ATOM 778 C C . MET A 1 101 ? 22.487 7.323 -37.408 1.00 72.50 101 MET A C 1
ATOM 780 O O . MET A 1 101 ? 22.042 7.264 -38.549 1.00 72.50 101 MET A O 1
ATOM 784 N N . LEU A 1 102 ? 23.634 7.953 -37.126 1.00 66.69 102 LEU A N 1
ATOM 785 C CA . LEU A 1 102 ? 24.504 8.615 -38.116 1.00 66.69 102 LEU A CA 1
ATOM 786 C C . LEU A 1 102 ? 25.240 7.632 -39.049 1.00 66.69 102 LEU A C 1
ATOM 788 O O . LEU A 1 102 ? 25.902 8.045 -40.000 1.00 66.69 102 LEU A O 1
ATOM 792 N N . ARG A 1 103 ? 25.166 6.324 -38.773 1.00 75.06 103 ARG A N 1
ATOM 793 C CA . ARG A 1 103 ? 25.775 5.287 -39.611 1.00 75.06 103 ARG A CA 1
ATOM 794 C C . ARG A 1 103 ? 24.884 4.994 -40.825 1.00 75.06 103 ARG A C 1
ATOM 796 O O . ARG A 1 103 ? 23.678 4.826 -40.651 1.00 75.06 103 ARG A O 1
ATOM 803 N N . PRO A 1 104 ? 25.453 4.848 -42.036 1.00 68.31 104 PRO A N 1
ATOM 804 C CA . PRO A 1 104 ? 24.687 4.446 -43.211 1.00 68.31 104 PRO A CA 1
ATOM 805 C C . PRO A 1 104 ? 23.983 3.103 -42.971 1.00 68.31 104 PRO A C 1
ATOM 807 O O . PRO A 1 104 ? 24.624 2.108 -42.624 1.00 68.31 104 PRO A O 1
ATOM 810 N N . LYS A 1 105 ? 22.657 3.070 -43.135 1.00 66.62 105 LYS A N 1
ATOM 811 C CA . LYS A 1 105 ? 21.851 1.869 -42.883 1.00 66.62 105 LYS A CA 1
ATOM 812 C C . LYS A 1 105 ? 22.144 0.806 -43.944 1.00 66.62 105 LYS A C 1
ATOM 814 O O . LYS A 1 105 ? 22.062 1.079 -45.139 1.00 66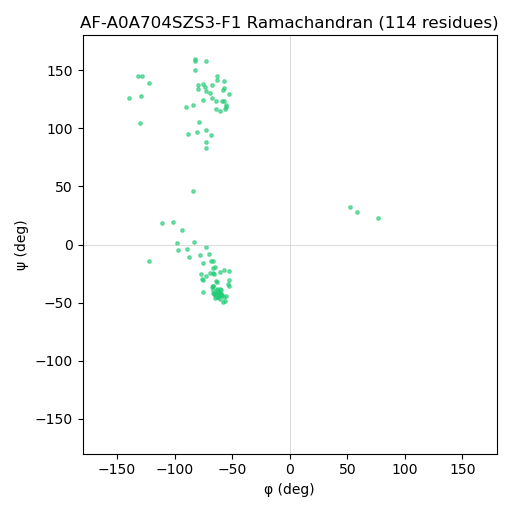.62 105 LYS A O 1
ATOM 819 N N . ARG A 1 106 ? 22.411 -0.434 -43.518 1.00 69.00 106 ARG A N 1
ATOM 820 C CA . ARG A 1 106 ? 22.653 -1.571 -44.432 1.00 69.00 106 ARG A CA 1
ATOM 821 C C . ARG A 1 106 ? 21.412 -1.953 -45.252 1.00 69.00 106 ARG A C 1
ATOM 823 O O . ARG A 1 106 ? 21.540 -2.529 -46.327 1.00 69.00 106 ARG A O 1
ATOM 830 N N . ARG A 1 107 ? 20.213 -1.645 -44.750 1.00 69.81 107 ARG A N 1
ATOM 831 C CA . ARG A 1 107 ? 18.927 -1.820 -45.438 1.00 69.81 107 ARG A CA 1
ATOM 832 C C . ARG A 1 107 ? 18.214 -0.473 -45.519 1.00 69.81 107 ARG A C 1
ATOM 834 O O . ARG A 1 107 ? 18.222 0.289 -44.554 1.00 69.81 107 ARG A O 1
ATOM 841 N N . ARG A 1 108 ? 17.594 -0.181 -46.666 1.00 66.38 108 ARG A N 1
ATOM 842 C CA . ARG A 1 108 ? 16.777 1.024 -46.848 1.00 66.38 108 ARG A CA 1
ATOM 843 C C . ARG A 1 108 ? 15.531 0.912 -45.974 1.00 66.38 108 ARG A C 1
ATOM 845 O O . ARG A 1 108 ? 14.806 -0.074 -46.057 1.00 66.38 108 ARG A O 1
ATOM 852 N N . TRP A 1 109 ? 15.301 1.921 -45.146 1.00 68.75 109 TRP A N 1
ATOM 853 C CA . TRP A 1 109 ? 14.088 2.022 -44.344 1.00 68.75 109 TRP A CA 1
ATOM 854 C C . TRP A 1 109 ? 12.907 2.417 -45.243 1.00 68.75 109 TRP A C 1
ATOM 856 O O . TRP A 1 109 ? 13.059 3.286 -46.104 1.00 68.75 109 TRP A O 1
ATOM 866 N N . VAL A 1 110 ? 11.761 1.759 -45.065 1.00 67.44 110 VAL A N 1
ATOM 867 C CA . VAL A 1 110 ? 10.518 1.990 -45.816 1.00 67.44 110 VAL A CA 1
ATOM 868 C C . VAL A 1 110 ? 9.408 2.170 -44.787 1.00 67.44 110 VAL A C 1
ATOM 870 O O . VAL A 1 110 ? 9.270 1.333 -43.899 1.00 67.44 110 VAL A O 1
ATOM 873 N N . ASN A 1 111 ? 8.645 3.257 -44.887 1.00 65.25 111 ASN A N 1
ATOM 874 C CA . ASN A 1 111 ? 7.521 3.532 -43.996 1.00 65.25 111 ASN A CA 1
ATOM 875 C C . ASN A 1 111 ? 6.307 3.883 -44.843 1.00 65.25 111 ASN A C 1
ATOM 877 O O . ASN A 1 111 ? 6.209 4.983 -45.378 1.00 65.25 111 ASN A O 1
ATOM 881 N N . GLU A 1 112 ? 5.375 2.943 -44.950 1.00 69.44 112 GLU A N 1
ATOM 882 C CA . GLU A 1 112 ? 4.192 3.051 -45.809 1.00 69.44 112 GLU A CA 1
ATOM 883 C C . GLU A 1 112 ? 3.321 4.277 -45.503 1.00 69.44 112 GLU A C 1
ATOM 885 O O . GLU A 1 112 ? 2.591 4.736 -46.377 1.00 69.44 112 GLU A O 1
ATOM 890 N N . ARG A 1 113 ? 3.422 4.837 -44.289 1.00 66.81 113 ARG A N 1
ATOM 891 C CA . ARG A 1 113 ? 2.686 6.033 -43.864 1.00 66.81 113 ARG A CA 1
ATOM 892 C C . ARG A 1 113 ? 3.274 7.336 -44.416 1.00 66.81 113 ARG A C 1
ATOM 894 O O . ARG A 1 113 ? 2.544 8.314 -44.520 1.00 66.81 113 ARG A O 1
ATOM 901 N N . TYR A 1 114 ? 4.568 7.354 -44.740 1.00 54.16 114 TYR A N 1
ATOM 902 C CA . TYR A 1 114 ? 5.300 8.551 -45.179 1.00 54.16 114 TYR A CA 1
ATOM 903 C C . TYR A 1 114 ? 5.956 8.413 -46.561 1.00 54.16 114 TYR A C 1
ATOM 905 O O . TYR A 1 114 ? 6.396 9.413 -47.121 1.00 54.16 114 TYR A O 1
ATOM 913 N N . THR A 1 115 ? 6.065 7.198 -47.109 1.00 61.56 115 THR A N 1
ATOM 914 C CA . THR A 1 115 ? 6.703 6.926 -48.409 1.00 61.56 115 THR A CA 1
ATOM 915 C C . THR A 1 115 ? 5.718 6.482 -49.497 1.00 61.56 115 THR A C 1
ATOM 917 O O . THR A 1 115 ? 6.151 5.880 -50.479 1.00 61.56 115 THR A O 1
ATOM 920 N N . ARG A 1 116 ? 4.416 6.740 -49.321 1.00 54.88 116 ARG A N 1
ATOM 921 C CA . ARG A 1 116 ? 3.394 6.659 -50.376 1.00 54.88 116 ARG A CA 1
ATOM 922 C C . ARG A 1 116 ? 2.923 8.048 -50.769 1.00 54.88 116 ARG A C 1
ATOM 924 O O . ARG A 1 116 ? 2.817 8.894 -49.856 1.00 54.88 116 ARG A O 1
#

Foldseek 3Di:
DVVVVVVVLVVVCVLCVVVVHDSPDDQDLLSVCVSCLVVVNLLVDDLQSLCVNVVHDGDPPDPDDDPVPDDDDDGSSVVSVVVSPPPPPPPPPPDDPVVVDPDDDPDDDDDPVPND